Protein AF-A0A7X2L2Y5-F1 (afdb_monomer_lite)

Secondary structure (DSSP, 8-state):
----HHHHHHHHTTS----HHHHHHHHHHHT--HHHHH----S------TTTT---

pLDDT: mean 76.6, std 15.26, range [46.28, 91.31]

Radius of gyration: 17.19 Å; chains: 1; bounding box: 23×41×44 Å

Foldseek 3Di:
DPQDVVNVVCCVVVVDNDDPVRLVVVCVVVVHDSCVVPDPPPPPPVPPPVVVPPDD

Organism: NCBI:txid2666075

Structure (mmCIF, N/CA/C/O backbone):
data_AF-A0A7X2L2Y5-F1
#
_entry.id   AF-A0A7X2L2Y5-F1
#
loop_
_atom_site.group_PDB
_atom_site.id
_atom_site.type_symbol
_atom_site.label_atom_id
_atom_site.label_alt_id
_atom_site.label_comp_id
_atom_site.label_asym_id
_atom_site.label_entity_id
_atom_site.label_seq_id
_atom_site.pdbx_PDB_ins_code
_atom_site.Cartn_x
_atom_site.Cartn_y
_atom_site.Cartn_z
_atom_site.occupancy
_atom_site.B_iso_or_equiv
_atom_site.auth_seq_id
_atom_site.auth_comp_id
_atom_site.auth_asym_id
_atom_site.auth_atom_id
_atom_site.pdbx_PDB_model_num
ATOM 1 N N . MET A 1 1 ? 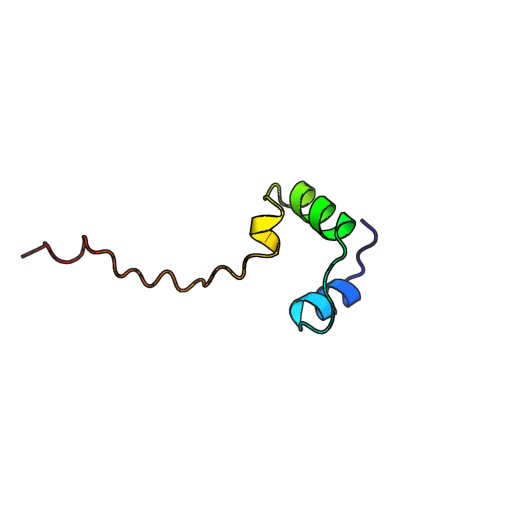-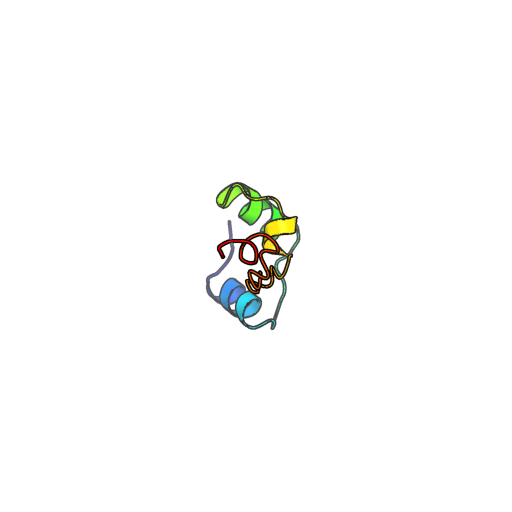6.607 -0.212 10.991 1.00 59.88 1 MET A N 1
ATOM 2 C CA . MET A 1 1 ? -5.574 -0.720 10.066 1.00 59.88 1 MET A CA 1
ATOM 3 C C . MET A 1 1 ? -4.309 -1.074 10.839 1.00 59.88 1 MET A C 1
ATOM 5 O O . MET A 1 1 ? -3.564 -0.181 11.214 1.00 59.88 1 MET A O 1
ATOM 9 N N . GLY A 1 2 ? -4.090 -2.357 11.149 1.00 65.06 2 GLY A N 1
ATOM 10 C CA . GLY A 1 2 ? -2.945 -2.847 11.939 1.00 65.06 2 GLY A CA 1
ATOM 11 C C . GLY A 1 2 ? -1.618 -2.816 11.175 1.00 65.06 2 GLY A C 1
ATOM 12 O O . GLY A 1 2 ? -0.940 -3.832 11.046 1.00 65.06 2 GLY A O 1
ATOM 13 N N . VAL A 1 3 ? -1.291 -1.685 10.558 1.00 77.19 3 VAL A N 1
ATOM 14 C CA . VAL A 1 3 ? -0.017 -1.465 9.879 1.00 77.19 3 VAL A CA 1
ATOM 15 C C . VAL A 1 3 ? 0.908 -0.784 10.874 1.00 77.19 3 VAL A C 1
ATOM 17 O O . VAL A 1 3 ? 0.661 0.346 11.281 1.00 77.19 3 VAL A O 1
ATOM 20 N N . SER A 1 4 ? 1.945 -1.487 11.321 1.00 84.12 4 SER A N 1
ATOM 21 C CA . SER A 1 4 ? 2.950 -0.873 12.189 1.00 84.12 4 SER A CA 1
ATOM 22 C C . SER A 1 4 ? 3.851 0.040 11.360 1.00 84.12 4 SER A C 1
ATOM 24 O O . SER A 1 4 ? 4.152 -0.278 10.210 1.00 84.12 4 SER A O 1
ATOM 26 N N . ARG A 1 5 ? 4.347 1.136 11.947 1.00 84.75 5 ARG A N 1
ATOM 27 C CA . ARG A 1 5 ? 5.310 2.041 11.284 1.00 84.75 5 ARG A CA 1
ATOM 28 C C . ARG A 1 5 ? 6.532 1.289 10.748 1.00 84.75 5 ARG A C 1
ATOM 30 O O . ARG A 1 5 ? 7.026 1.607 9.680 1.00 84.75 5 ARG A O 1
ATOM 37 N N . GLN A 1 6 ? 6.950 0.234 11.446 1.00 87.69 6 GLN A N 1
ATOM 38 C CA . GLN A 1 6 ? 8.044 -0.636 11.009 1.00 87.69 6 GLN A CA 1
ATOM 39 C C . GLN A 1 6 ? 7.734 -1.390 9.706 1.00 87.69 6 GLN A C 1
ATOM 41 O O . GLN A 1 6 ? 8.638 -1.624 8.912 1.00 87.69 6 GLN A O 1
ATOM 46 N N . ALA A 1 7 ? 6.475 -1.788 9.481 1.00 87.19 7 ALA A N 1
ATOM 47 C CA . ALA A 1 7 ? 6.067 -2.432 8.233 1.00 87.19 7 ALA A CA 1
ATOM 48 C C . ALA A 1 7 ? 6.132 -1.434 7.071 1.00 87.19 7 ALA A C 1
ATOM 50 O O . ALA A 1 7 ? 6.670 -1.768 6.023 1.00 87.19 7 ALA A O 1
ATOM 51 N N . VAL A 1 8 ? 5.692 -0.192 7.305 1.00 85.44 8 VAL A N 1
ATOM 52 C CA . VAL A 1 8 ? 5.791 0.900 6.324 1.00 85.44 8 VAL A CA 1
ATOM 53 C C . VAL A 1 8 ? 7.249 1.179 5.959 1.00 85.44 8 VAL A C 1
ATOM 55 O O . VAL A 1 8 ? 7.572 1.186 4.779 1.00 85.44 8 VAL A O 1
ATOM 58 N N . SER A 1 9 ? 8.158 1.265 6.937 1.00 88.31 9 SER A N 1
ATOM 59 C CA . SER A 1 9 ? 9.589 1.462 6.650 1.00 88.31 9 SER A CA 1
ATOM 60 C C . SER A 1 9 ? 10.210 0.335 5.813 1.00 88.31 9 SER A C 1
ATOM 62 O O . SER A 1 9 ? 11.136 0.574 5.039 1.00 88.31 9 SER A O 1
ATOM 64 N N . LYS A 1 10 ? 9.710 -0.903 5.932 1.00 89.50 10 LYS A N 1
ATOM 65 C CA . LYS A 1 10 ? 10.141 -2.017 5.068 1.00 89.50 10 LYS A CA 1
ATOM 66 C C . LYS A 1 10 ? 9.601 -1.888 3.646 1.00 89.50 10 LYS A C 1
ATOM 68 O O . LYS A 1 10 ? 10.287 -2.299 2.717 1.00 89.50 10 LYS A O 1
ATOM 73 N N . TRP A 1 11 ? 8.406 -1.325 3.477 1.00 89.44 11 TRP A N 1
ATOM 74 C CA . TRP A 1 11 ? 7.835 -1.034 2.160 1.00 89.44 11 TRP A CA 1
ATOM 75 C C . TRP A 1 11 ? 8.602 0.083 1.459 1.00 89.44 11 TRP A C 1
ATOM 77 O O . TRP A 1 11 ? 8.995 -0.076 0.309 1.00 89.44 11 TRP A O 1
ATOM 87 N N . GLU A 1 12 ? 8.910 1.160 2.181 1.00 82.31 12 GLU A N 1
ATOM 88 C CA . GLU A 1 12 ? 9.686 2.295 1.662 1.00 82.31 12 GLU A CA 1
ATOM 89 C C . GLU A 1 12 ? 11.116 1.902 1.265 1.00 82.31 12 GLU A C 1
ATOM 91 O O . GLU A 1 12 ? 11.673 2.448 0.319 1.00 82.31 12 GLU A O 1
ATOM 96 N N . SER A 1 13 ? 11.712 0.937 1.970 1.00 88.69 13 SER A N 1
ATOM 97 C CA . SER A 1 13 ? 13.052 0.414 1.664 1.00 88.69 13 SER A CA 1
ATOM 98 C C . SER A 1 13 ? 13.057 -0.753 0.669 1.00 88.69 13 SER A C 1
ATOM 100 O O . SER A 1 13 ? 14.121 -1.313 0.403 1.00 88.69 13 SER A O 1
ATOM 102 N N . GLY A 1 14 ? 11.895 -1.156 0.138 1.00 84.75 14 GLY A N 1
ATOM 103 C CA . GLY A 1 14 ? 11.765 -2.290 -0.788 1.00 84.75 14 GLY A CA 1
ATOM 104 C C . GLY A 1 14 ? 12.069 -3.661 -0.166 1.00 84.75 14 GLY A C 1
ATOM 105 O O . GLY A 1 14 ? 12.168 -4.660 -0.872 1.00 84.75 14 GLY A O 1
ATOM 106 N N . GLN A 1 15 ? 12.216 -3.735 1.159 1.00 86.75 15 GLN A N 1
ATOM 107 C CA . GLN A 1 15 ? 12.477 -4.978 1.890 1.00 86.75 15 GLN A CA 1
ATOM 108 C C . GLN A 1 15 ? 11.241 -5.875 2.008 1.00 86.75 15 GLN A C 1
ATOM 110 O O . GLN A 1 15 ? 11.353 -7.055 2.339 1.00 86.75 15 GLN A O 1
ATOM 115 N N . SER A 1 16 ? 10.049 -5.319 1.811 1.00 88.50 16 SER A N 1
ATOM 116 C CA . SER A 1 16 ? 8.790 -6.053 1.839 1.00 88.50 16 SER A CA 1
ATOM 117 C C . SER A 1 16 ? 7.740 -5.305 1.028 1.00 88.50 16 SER A C 1
ATOM 119 O O . SER A 1 16 ? 7.879 -4.107 0.808 1.00 88.50 16 SER A O 1
ATOM 121 N N . TYR A 1 17 ? 6.668 -5.988 0.639 1.00 85.94 17 TYR A N 1
ATOM 122 C CA . TYR A 1 17 ? 5.537 -5.371 -0.046 1.00 85.94 17 TY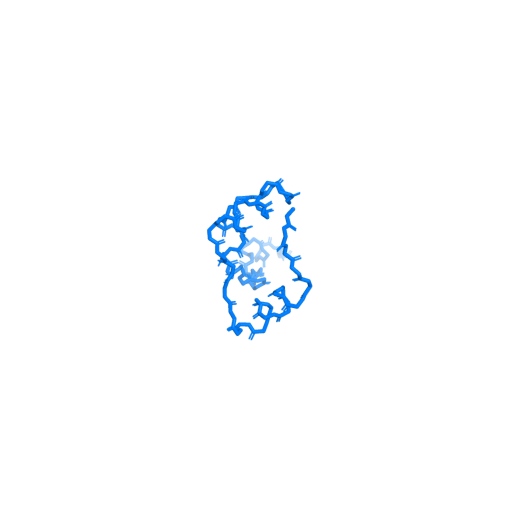R A CA 1
ATOM 123 C C . TYR A 1 17 ? 4.277 -5.469 0.820 1.00 85.94 17 TYR A C 1
ATOM 125 O O . TYR A 1 17 ? 4.105 -6.459 1.540 1.00 85.94 17 TYR A O 1
ATOM 133 N N . PRO A 1 18 ? 3.407 -4.446 0.803 1.00 87.12 18 PRO A N 1
ATOM 134 C CA . PRO A 1 18 ? 2.108 -4.524 1.457 1.00 87.12 18 PRO A CA 1
ATOM 135 C C . PRO A 1 18 ? 1.257 -5.644 0.842 1.00 87.12 18 PRO A C 1
ATOM 137 O O . PRO A 1 18 ? 1.246 -5.839 -0.371 1.00 87.12 18 PRO A O 1
ATOM 140 N N . GLU A 1 19 ? 0.523 -6.370 1.687 1.00 88.81 19 GLU A N 1
ATOM 141 C CA . GLU A 1 19 ? -0.471 -7.356 1.243 1.00 88.81 19 GLU A CA 1
ATOM 142 C C . GLU A 1 19 ? -1.667 -6.677 0.561 1.00 88.81 19 GLU A C 1
ATOM 144 O O . GLU A 1 19 ? -1.905 -5.479 0.746 1.00 88.81 19 GLU A O 1
ATOM 149 N N . MET A 1 20 ? -2.470 -7.446 -0.180 1.00 88.31 20 MET A N 1
ATOM 150 C CA . MET A 1 20 ? -3.582 -6.880 -0.947 1.00 88.31 20 MET A CA 1
ATOM 151 C C . MET A 1 20 ? -4.620 -6.168 -0.063 1.00 88.31 20 MET A C 1
ATOM 153 O O . MET A 1 20 ? -5.027 -5.054 -0.380 1.00 88.31 20 MET A O 1
ATOM 157 N N . ASP A 1 21 ? -4.964 -6.718 1.104 1.00 89.31 21 ASP A N 1
ATOM 158 C CA . ASP A 1 21 ? -5.835 -6.048 2.083 1.00 89.31 21 ASP A CA 1
ATOM 159 C C . ASP A 1 21 ? -5.268 -4.710 2.581 1.00 89.31 21 ASP A C 1
ATOM 161 O O . ASP A 1 21 ? -6.007 -3.759 2.842 1.00 89.31 21 ASP A O 1
ATOM 165 N N . LYS A 1 22 ? -3.937 -4.609 2.706 1.00 88.19 22 LYS A N 1
ATOM 166 C CA . LYS A 1 22 ? -3.261 -3.370 3.118 1.00 88.19 22 LYS A CA 1
ATOM 167 C C . LYS A 1 22 ? -3.354 -2.332 2.007 1.00 88.19 22 LYS A C 1
ATOM 169 O O . LYS A 1 22 ? -3.628 -1.175 2.301 1.00 88.19 22 LYS A O 1
ATOM 174 N N . LEU A 1 23 ? -3.144 -2.743 0.758 1.00 88.88 23 LEU A N 1
ATOM 175 C CA . LEU A 1 23 ? -3.270 -1.878 -0.415 1.00 88.88 23 LEU A CA 1
ATOM 176 C C . LEU A 1 23 ? -4.693 -1.337 -0.568 1.00 88.88 23 LEU A C 1
ATOM 178 O O . LEU A 1 23 ? -4.856 -0.143 -0.793 1.00 88.88 23 LEU A O 1
ATOM 182 N N . ILE A 1 24 ? -5.710 -2.181 -0.379 1.00 89.81 24 ILE A N 1
ATOM 183 C CA . ILE A 1 24 ? -7.119 -1.762 -0.405 1.00 89.81 24 ILE A CA 1
ATOM 184 C C . 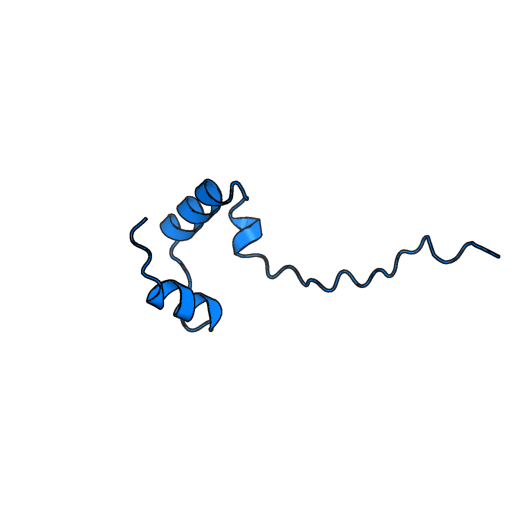ILE A 1 24 ? -7.394 -0.763 0.725 1.00 89.81 24 ILE A C 1
ATOM 186 O O . ILE A 1 24 ? -7.915 0.319 0.473 1.00 89.81 24 ILE A O 1
ATOM 190 N N . GLY A 1 25 ? -6.959 -1.054 1.954 1.00 90.62 25 GLY A N 1
ATOM 191 C CA . GLY A 1 25 ? -7.149 -0.129 3.075 1.00 90.62 25 GLY A CA 1
ATOM 192 C C . GLY A 1 25 ? -6.421 1.211 2.899 1.00 90.62 25 GLY A C 1
ATOM 193 O O . GLY A 1 25 ? -6.933 2.256 3.297 1.00 90.62 25 GLY A O 1
ATOM 194 N N . LEU A 1 26 ? -5.237 1.207 2.281 1.00 88.81 26 LEU A N 1
ATOM 195 C CA . LEU A 1 26 ? -4.518 2.430 1.914 1.00 88.81 26 LEU A CA 1
ATOM 196 C C . LEU A 1 26 ? -5.261 3.193 0.809 1.00 88.81 26 LEU A C 1
ATOM 198 O O . LEU A 1 26 ? -5.392 4.410 0.897 1.00 88.81 26 LEU A O 1
ATOM 202 N N . SER A 1 27 ? -5.781 2.484 -0.191 1.00 90.25 27 SER A N 1
ATOM 203 C CA . SER A 1 27 ? -6.581 3.042 -1.283 1.00 90.25 27 SER A CA 1
ATOM 204 C C . SER A 1 27 ? -7.815 3.771 -0.741 1.00 90.25 27 SER A C 1
ATOM 206 O O . SER A 1 27 ? -8.044 4.930 -1.083 1.00 90.25 27 SER A O 1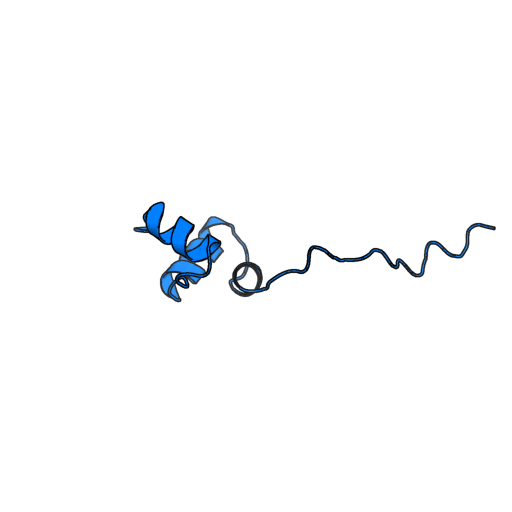
ATOM 208 N N . GLU A 1 28 ? -8.538 3.162 0.197 1.00 91.31 28 GLU A N 1
ATOM 209 C CA . GLU A 1 28 ? -9.689 3.776 0.867 1.00 91.31 28 GLU A CA 1
ATOM 210 C C . GLU A 1 28 ? -9.294 4.964 1.757 1.00 91.31 28 GLU A C 1
ATOM 212 O O . GLU A 1 28 ? -9.961 5.999 1.745 1.00 91.31 28 GLU A O 1
ATOM 217 N N . LEU A 1 29 ? -8.194 4.845 2.511 1.00 89.12 29 LEU A N 1
ATOM 218 C CA . LEU A 1 29 ? -7.729 5.896 3.422 1.00 89.12 29 LEU A CA 1
ATOM 219 C C . LEU A 1 29 ? -7.298 7.161 2.682 1.00 89.12 29 LEU A C 1
ATOM 221 O O . LEU A 1 29 ? -7.617 8.267 3.113 1.00 89.12 29 LEU A O 1
ATOM 225 N N . PHE A 1 30 ? -6.548 6.994 1.597 1.00 88.25 30 PHE A N 1
ATOM 226 C CA . PHE A 1 30 ? -6.045 8.098 0.787 1.00 88.25 30 PHE A CA 1
ATOM 227 C C . PHE A 1 30 ? -7.020 8.501 -0.329 1.00 88.25 30 PHE A C 1
ATOM 229 O O . PHE A 1 30 ? -6.745 9.467 -1.034 1.00 88.25 30 PHE A O 1
ATOM 236 N N . GLN A 1 31 ? -8.153 7.798 -0.475 1.00 90.88 31 GLN A N 1
ATOM 237 C CA . GLN A 1 31 ? -9.121 7.962 -1.571 1.00 90.88 31 GLN A CA 1
ATOM 238 C C . GLN A 1 31 ? -8.465 7.927 -2.960 1.00 90.88 31 GLN A C 1
ATOM 240 O O . GLN A 1 31 ? -8.833 8.669 -3.869 1.00 90.88 31 GLN A O 1
ATOM 245 N N . VAL A 1 32 ? -7.476 7.053 -3.122 1.00 89.06 32 VAL A N 1
ATOM 246 C CA . VAL A 1 32 ? -6.777 6.810 -4.389 1.00 89.06 32 VAL A CA 1
ATOM 247 C C . VAL A 1 32 ? -7.017 5.380 -4.828 1.00 89.06 32 VAL A C 1
ATOM 249 O O . VAL A 1 32 ? -7.286 4.515 -4.004 1.00 89.06 32 VAL A O 1
ATOM 252 N N . SER A 1 33 ? -6.884 5.089 -6.114 1.00 90.44 33 SER A N 1
ATOM 253 C CA . SER A 1 33 ? -6.957 3.714 -6.604 1.00 90.44 33 SER A CA 1
ATOM 254 C C . SER A 1 33 ? -5.719 2.904 -6.199 1.00 90.44 33 SER A C 1
ATOM 256 O O . SER A 1 33 ? -4.628 3.454 -6.051 1.00 90.44 33 SER A O 1
ATOM 258 N N . VAL A 1 34 ? -5.853 1.580 -6.059 1.00 88.56 34 VAL A N 1
ATOM 259 C CA . VAL A 1 34 ? -4.709 0.701 -5.743 1.00 88.56 34 VAL A CA 1
ATOM 260 C C . VAL A 1 34 ? -3.588 0.851 -6.773 1.00 88.56 34 VAL A C 1
ATOM 262 O O . VAL A 1 34 ? -2.422 0.869 -6.391 1.00 88.56 34 VAL A O 1
ATOM 265 N N . ASP A 1 35 ? -3.913 1.045 -8.056 1.00 85.88 35 ASP A N 1
ATOM 266 C CA . ASP A 1 35 ? -2.907 1.261 -9.100 1.00 85.88 35 ASP A CA 1
ATOM 267 C C . ASP A 1 35 ? -2.035 2.498 -8.843 1.00 85.88 35 ASP A C 1
ATOM 269 O O . ASP A 1 35 ? -0.859 2.475 -9.185 1.00 85.88 35 ASP A O 1
ATOM 273 N N . HIS A 1 36 ? -2.565 3.525 -8.174 1.00 85.12 36 HIS A N 1
ATOM 274 C CA . HIS A 1 36 ? -1.823 4.724 -7.777 1.00 85.12 36 HIS A CA 1
ATOM 275 C C . HIS A 1 36 ? -0.817 4.466 -6.645 1.00 85.12 36 HIS A C 1
ATOM 277 O O . HIS A 1 36 ? 0.124 5.237 -6.488 1.00 85.12 36 HIS A O 1
ATOM 283 N N . LEU A 1 37 ? -1.008 3.405 -5.854 1.00 86.50 37 LEU A N 1
ATOM 284 C CA . LEU A 1 37 ? -0.108 3.022 -4.759 1.00 86.50 37 LEU A CA 1
ATOM 285 C C . LEU A 1 37 ? 1.040 2.122 -5.235 1.00 86.50 37 LEU A C 1
ATOM 287 O O . LEU A 1 37 ? 2.118 2.157 -4.651 1.00 86.50 37 LEU A O 1
ATOM 291 N 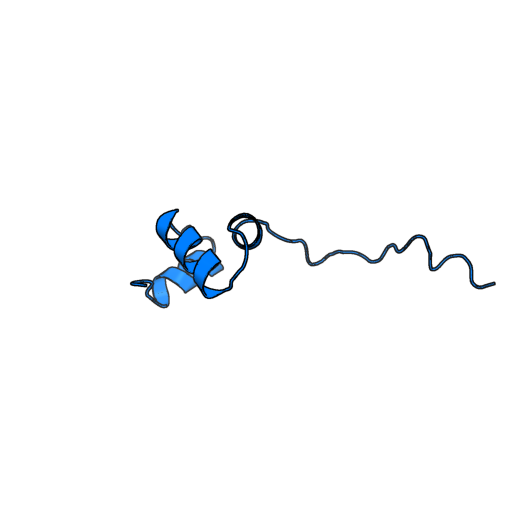N . VAL A 1 38 ? 0.799 1.298 -6.262 1.00 83.19 38 VAL A N 1
ATOM 292 C CA . VAL A 1 38 ? 1.806 0.383 -6.840 1.00 83.19 38 VAL A CA 1
ATOM 293 C C . VAL A 1 38 ? 2.475 0.915 -8.102 1.00 83.19 38 VAL A C 1
ATOM 295 O O . VAL A 1 38 ? 3.548 0.428 -8.455 1.00 83.19 38 VAL A O 1
ATOM 298 N N . LYS A 1 39 ? 1.887 1.895 -8.799 1.00 78.00 39 LYS A N 1
ATOM 299 C CA . LYS A 1 39 ? 2.614 2.606 -9.849 1.00 78.00 39 LYS A CA 1
ATOM 300 C C . LYS A 1 39 ? 3.737 3.392 -9.198 1.00 78.00 39 LYS A C 1
ATOM 302 O O . LYS A 1 39 ? 3.496 4.407 -8.550 1.00 78.00 39 LYS A O 1
ATOM 307 N N . ASP A 1 40 ? 4.962 2.972 -9.485 1.00 65.69 40 ASP A N 1
ATOM 308 C CA . ASP A 1 40 ? 6.097 3.878 -9.578 1.00 65.69 40 ASP A CA 1
ATOM 309 C C . ASP A 1 40 ? 5.712 4.926 -10.626 1.00 65.69 40 ASP A C 1
ATOM 311 O O . ASP A 1 40 ? 5.862 4.716 -11.829 1.00 65.69 40 ASP A O 1
ATOM 315 N N . VAL A 1 41 ? 5.074 6.014 -10.194 1.00 59.72 41 VAL A N 1
ATOM 316 C CA . VAL A 1 41 ? 4.945 7.194 -11.033 1.00 59.72 41 VAL A CA 1
ATOM 317 C C . VAL A 1 41 ? 6.357 7.753 -11.133 1.00 59.72 41 VAL A C 1
ATOM 319 O O . VAL A 1 41 ? 6.870 8.272 -10.139 1.00 59.72 41 VAL A O 1
ATOM 322 N N . PRO A 1 42 ? 7.042 7.668 -12.288 1.00 54.97 42 PRO A N 1
ATOM 323 C CA . PRO A 1 42 ? 8.178 8.532 -12.477 1.00 54.97 42 PRO A CA 1
ATOM 324 C C . PRO A 1 42 ? 7.623 9.952 -12.366 1.00 54.97 42 PRO A C 1
ATOM 326 O O . PRO A 1 42 ? 6.987 10.457 -13.287 1.00 54.97 42 PRO A O 1
ATOM 329 N N . ASN A 1 43 ? 7.930 10.639 -11.264 1.00 53.09 43 ASN A N 1
ATOM 330 C CA . ASN A 1 43 ? 7.834 12.100 -11.168 1.00 53.09 43 ASN A CA 1
ATOM 331 C C . ASN A 1 43 ? 8.738 12.804 -12.203 1.00 53.09 43 ASN A C 1
ATOM 333 O O . ASN A 1 43 ? 8.884 14.018 -12.191 1.00 53.09 43 ASN A O 1
ATOM 337 N N . ASN A 1 44 ? 9.325 12.048 -13.130 1.00 55.38 44 ASN A N 1
ATOM 338 C CA . ASN A 1 44 ? 9.823 12.516 -14.398 1.00 55.38 44 ASN A CA 1
ATOM 339 C C . ASN A 1 44 ? 8.715 12.473 -15.466 1.00 55.38 44 ASN A C 1
ATOM 341 O O . ASN A 1 44 ? 8.890 11.870 -16.527 1.00 55.38 44 ASN A O 1
ATOM 345 N N . ILE A 1 45 ? 7.616 13.202 -15.248 1.00 54.97 45 ILE A N 1
ATOM 346 C CA . ILE A 1 45 ? 7.097 13.968 -16.380 1.00 54.97 45 ILE A CA 1
ATOM 347 C C . ILE A 1 45 ? 8.142 15.057 -16.595 1.00 54.97 45 ILE A C 1
ATOM 349 O O . ILE A 1 45 ? 8.043 16.170 -16.084 1.00 54.97 45 ILE A O 1
ATOM 353 N N . GLY A 1 46 ? 9.199 14.686 -17.320 1.00 54.38 46 GLY A N 1
ATOM 354 C CA . GLY A 1 46 ? 9.905 15.646 -18.132 1.00 54.38 46 GLY A CA 1
ATOM 355 C C . GLY A 1 46 ? 8.818 16.309 -18.951 1.00 54.38 46 GLY A C 1
ATOM 356 O O . GLY A 1 46 ? 8.231 15.689 -19.836 1.00 54.38 46 GLY A O 1
ATOM 357 N N . ILE A 1 47 ? 8.499 17.542 -18.586 1.00 53.16 47 ILE A N 1
ATOM 358 C CA . ILE A 1 47 ? 7.788 18.468 -19.440 1.00 53.16 47 ILE A CA 1
ATOM 359 C C . ILE A 1 47 ? 8.722 18.695 -20.640 1.00 53.16 47 ILE A C 1
ATOM 361 O O . ILE A 1 47 ? 9.414 19.697 -20.745 1.00 53.16 47 ILE A O 1
ATOM 365 N N . ALA A 1 48 ? 8.798 17.715 -21.537 1.00 57.72 48 ALA A N 1
ATOM 366 C CA . ALA A 1 48 ? 8.864 17.982 -22.954 1.00 57.72 48 ALA A CA 1
ATOM 367 C C . ALA A 1 48 ? 7.417 18.284 -23.349 1.00 57.72 48 ALA A C 1
ATOM 369 O O . ALA A 1 48 ? 6.740 17.455 -23.948 1.00 57.72 48 ALA A O 1
ATOM 370 N N . ASP A 1 49 ? 6.906 19.430 -22.897 1.00 53.56 49 ASP A N 1
ATOM 371 C CA . ASP A 1 49 ? 5.677 19.977 -23.450 1.00 53.56 49 ASP A CA 1
ATOM 372 C C . ASP A 1 49 ? 5.986 20.333 -24.910 1.00 53.56 49 ASP A C 1
ATOM 374 O O . ASP A 1 49 ? 6.822 21.214 -25.140 1.00 53.56 49 ASP A O 1
ATOM 378 N N . PRO A 1 50 ? 5.373 19.685 -25.917 1.00 57.88 50 PRO A N 1
ATOM 379 C CA . PRO A 1 50 ? 5.576 20.077 -27.308 1.00 57.88 50 PRO A CA 1
ATOM 380 C C . PRO A 1 50 ? 4.988 21.469 -27.624 1.00 57.88 50 PRO A C 1
ATOM 382 O O . PRO A 1 50 ? 5.151 21.953 -28.743 1.00 57.88 50 PRO A O 1
ATOM 385 N N . THR A 1 51 ? 4.326 22.136 -26.671 1.00 57.25 51 THR A N 1
ATOM 386 C CA . THR A 1 51 ? 3.717 23.465 -26.846 1.00 57.25 51 THR A CA 1
ATOM 387 C C . THR A 1 51 ? 4.666 24.612 -26.480 1.00 57.25 51 THR A C 1
ATOM 389 O O . THR A 1 51 ? 4.498 25.717 -26.998 1.00 57.25 51 THR A O 1
ATOM 392 N N . VAL A 1 52 ? 5.736 24.385 -25.698 1.00 56.41 52 VAL A N 1
ATOM 393 C CA . VAL A 1 52 ? 6.810 25.388 -25.475 1.00 56.41 52 VAL A CA 1
ATOM 394 C C . VAL A 1 52 ? 7.826 25.331 -26.625 1.00 56.41 52 VAL A C 1
ATOM 396 O O . VAL A 1 52 ? 9.027 25.150 -26.456 1.00 56.41 52 VAL A O 1
ATOM 399 N N . SER A 1 53 ? 7.337 25.420 -27.856 1.00 51.38 53 SER A N 1
ATOM 400 C CA . SER A 1 53 ? 8.170 25.588 -29.057 1.00 51.38 53 SER A CA 1
ATOM 401 C C . SER A 1 53 ? 7.588 26.601 -30.047 1.00 51.38 53 SER A C 1
ATOM 403 O O . SER A 1 53 ? 8.099 26.725 -31.154 1.00 51.38 53 SER A O 1
ATOM 405 N N . LEU A 1 54 ? 6.547 27.358 -29.669 1.00 53.12 54 LEU A N 1
ATOM 406 C CA . LEU A 1 54 ? 5.872 28.305 -30.571 1.00 53.12 54 LEU A CA 1
ATOM 407 C C . LEU A 1 54 ? 5.654 29.710 -29.987 1.00 53.12 54 LEU A C 1
ATOM 409 O O . LEU A 1 54 ? 4.691 30.383 -30.344 1.00 53.12 54 LEU A O 1
ATOM 413 N N . THR A 1 55 ? 6.559 30.203 -29.144 1.00 52.56 55 THR A N 1
ATOM 414 C CA . THR A 1 55 ? 6.676 31.655 -28.929 1.00 52.56 55 THR A CA 1
ATOM 415 C C . THR A 1 55 ? 7.966 32.131 -29.582 1.00 52.56 55 THR A C 1
ATOM 417 O O . THR A 1 55 ? 9.038 32.056 -28.981 1.00 52.56 55 THR A O 1
ATOM 420 N N . SER A 1 56 ? 7.845 32.508 -30.861 1.00 46.28 56 SER A N 1
ATOM 421 C CA . SER A 1 56 ? 8.801 33.383 -31.554 1.00 46.28 56 SER A CA 1
ATOM 422 C C . SER A 1 56 ? 8.881 34.753 -30.893 1.00 46.28 56 SER A C 1
ATOM 424 O O . SER A 1 56 ? 7.871 35.161 -30.274 1.00 46.28 56 SER A O 1
#

Sequence (56 aa):
MGVSRQAVSKWESGQSYPEMDKLIGLSELFQVSVDHLVKDVPNNIGIADPTVSLTS

InterPro domains:
  IPR001387 Cro/C1-type, helix-turn-helix domain [PF01381] (1-37)
  IPR001387 Cro/C1-type, helix-turn-helix domain [PS50943] (1-37)
  IPR001387 Cro/C1-type, helix-turn-helix domain [cd00093] (1-37)
  IPR010982 Lambda repressor-like, DNA-binding domain superfamily [G3DSA:1.10.260.40] (1-41)
  IPR010982 Lambda repressor-like, DNA-binding domain superfamily [SSF47413] (1-44)